Protein AF-A0A537TDN3-F1 (afdb_monomer_lite)

Radius of gyration: 12.73 Å; chains: 1; bounding box: 31×26×34 Å

Structure (mmCIF, N/CA/C/O backbone):
data_AF-A0A537TDN3-F1
#
_entry.id   AF-A0A537TDN3-F1
#
loop_
_atom_site.group_PDB
_atom_site.id
_atom_site.type_symbol
_atom_site.label_atom_id
_atom_site.label_alt_id
_atom_site.label_comp_id
_atom_site.label_asym_id
_atom_site.label_entity_id
_atom_site.label_seq_id
_atom_site.pdbx_PDB_ins_code
_atom_site.Cartn_x
_atom_site.Cartn_y
_atom_site.Cartn_z
_atom_site.occupancy
_atom_site.B_iso_or_equiv
_atom_site.auth_seq_id
_atom_site.auth_comp_id
_atom_site.auth_asym_id
_atom_site.auth_atom_id
_atom_site.pdbx_PDB_model_num
ATOM 1 N N . MET A 1 1 ? -2.260 -3.201 20.976 1.00 50.88 1 MET A N 1
ATOM 2 C CA . MET A 1 1 ? -2.585 -2.860 19.574 1.00 50.88 1 MET A CA 1
ATOM 3 C C . MET A 1 1 ? -1.611 -1.793 19.113 1.00 50.88 1 MET A C 1
ATOM 5 O O . MET A 1 1 ? -1.534 -0.754 19.755 1.00 50.88 1 MET A O 1
ATOM 9 N N . ALA A 1 2 ? -0.797 -2.067 18.093 1.00 59.53 2 ALA A N 1
ATOM 10 C CA . ALA A 1 2 ? 0.066 -1.036 17.525 1.00 59.53 2 ALA A CA 1
ATOM 11 C C . ALA A 1 2 ? -0.795 -0.152 16.623 1.00 59.53 2 ALA A C 1
ATOM 13 O O . ALA A 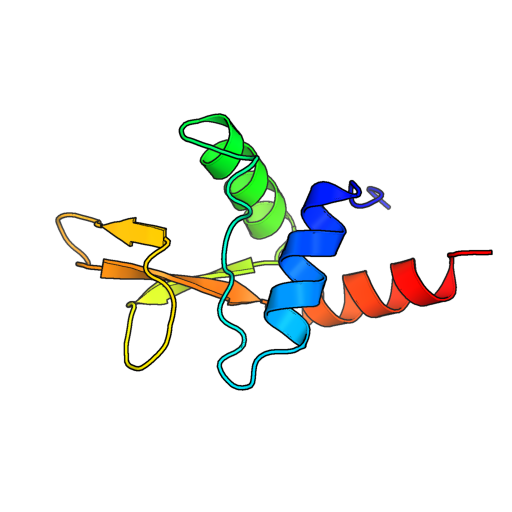1 2 ? -1.350 -0.648 15.646 1.00 59.53 2 ALA A O 1
ATOM 14 N N . ARG A 1 3 ? -0.925 1.129 16.973 1.00 74.38 3 ARG A N 1
ATOM 15 C CA . ARG A 1 3 ? -1.632 2.096 16.137 1.00 74.38 3 ARG A CA 1
ATOM 16 C C . ARG A 1 3 ? -0.897 2.249 14.808 1.00 74.38 3 ARG A C 1
ATOM 18 O O . ARG A 1 3 ? 0.338 2.330 14.791 1.00 74.38 3 ARG A O 1
ATOM 25 N N . LEU A 1 4 ? -1.649 2.247 13.713 1.00 84.00 4 LEU A N 1
ATOM 26 C CA . LEU A 1 4 ? -1.094 2.530 12.397 1.00 84.00 4 LEU A CA 1
ATOM 27 C C . LEU A 1 4 ? -0.725 4.013 12.335 1.00 84.00 4 LEU A C 1
ATOM 29 O O . LEU A 1 4 ? -1.429 4.859 12.877 1.00 84.00 4 LEU A O 1
ATOM 33 N N . THR A 1 5 ? 0.403 4.336 11.710 1.00 87.31 5 THR A N 1
ATOM 34 C CA . THR A 1 5 ? 0.736 5.744 11.454 1.00 87.31 5 THR A CA 1
ATOM 35 C C . THR A 1 5 ? -0.100 6.279 10.295 1.00 87.31 5 THR A C 1
ATOM 37 O O . THR A 1 5 ? -0.521 5.501 9.438 1.00 87.31 5 THR A O 1
ATOM 40 N N . ASP A 1 6 ? -0.258 7.599 10.193 1.00 86.50 6 ASP A N 1
ATOM 41 C CA . ASP A 1 6 ? -0.995 8.238 9.090 1.00 86.50 6 ASP A CA 1
ATOM 42 C C . ASP A 1 6 ? -0.514 7.751 7.717 1.00 86.50 6 ASP A C 1
ATOM 44 O O . ASP A 1 6 ? -1.303 7.427 6.837 1.00 86.50 6 ASP A O 1
ATOM 48 N N . THR A 1 7 ? 0.801 7.599 7.546 1.00 87.56 7 THR A N 1
ATOM 49 C CA . THR A 1 7 ? 1.388 7.052 6.317 1.00 87.56 7 THR A CA 1
ATOM 50 C C . THR A 1 7 ? 0.958 5.609 6.055 1.00 87.56 7 THR A C 1
ATOM 52 O O . THR A 1 7 ? 0.645 5.263 4.920 1.00 87.56 7 THR A O 1
ATOM 55 N N . GLN A 1 8 ? 0.939 4.758 7.083 1.00 89.38 8 GLN A N 1
ATOM 56 C CA . GLN A 1 8 ? 0.497 3.369 6.947 1.00 89.38 8 GLN A CA 1
ATOM 57 C C . GLN A 1 8 ? -0.992 3.297 6.606 1.00 89.38 8 GLN A C 1
ATOM 59 O O . GLN A 1 8 ? -1.374 2.504 5.751 1.00 89.38 8 GLN A O 1
ATOM 64 N N . LEU A 1 9 ? -1.809 4.156 7.218 1.00 89.44 9 LEU A N 1
ATOM 65 C CA . LEU A 1 9 ? -3.233 4.267 6.916 1.00 89.44 9 LEU A CA 1
ATOM 66 C C . LEU A 1 9 ? -3.474 4.723 5.483 1.00 89.44 9 LEU A C 1
ATOM 68 O O . LEU A 1 9 ? -4.281 4.112 4.795 1.00 89.44 9 LEU A O 1
ATOM 72 N N . VAL A 1 10 ? -2.741 5.730 5.002 1.00 89.88 10 VAL A N 1
ATOM 73 C CA . VAL A 1 10 ? -2.836 6.192 3.610 1.00 89.88 10 VAL A CA 1
ATOM 74 C C . VAL A 1 10 ? -2.471 5.071 2.634 1.00 89.88 10 VAL A C 1
ATOM 76 O O . VAL A 1 10 ? -3.215 4.831 1.689 1.00 89.88 10 VAL A O 1
ATOM 79 N N . ILE A 1 11 ? -1.374 4.345 2.879 1.00 91.38 11 ILE A N 1
ATOM 80 C CA . ILE A 1 11 ? -0.942 3.209 2.044 1.00 91.38 11 ILE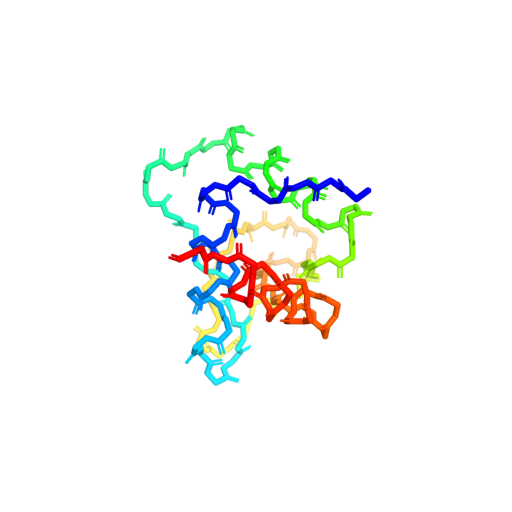 A CA 1
ATOM 81 C C . ILE A 1 11 ? -2.024 2.125 1.988 1.00 91.38 11 ILE A C 1
ATOM 83 O O . ILE A 1 11 ? -2.416 1.677 0.911 1.00 91.38 11 ILE A O 1
ATOM 87 N N . LEU A 1 12 ? -2.500 1.693 3.157 1.00 92.06 12 LEU A N 1
ATOM 88 C CA . LEU A 1 12 ? -3.463 0.605 3.272 1.00 92.06 12 LEU A CA 1
ATOM 89 C C . LEU A 1 12 ? -4.838 1.021 2.721 1.00 92.06 12 LEU A C 1
ATOM 91 O O . LEU A 1 12 ? -5.472 0.240 2.017 1.00 92.06 12 LEU A O 1
ATOM 95 N N . SER A 1 13 ? -5.271 2.259 2.968 1.00 91.38 13 SER A N 1
ATOM 96 C CA . SER A 1 13 ? -6.518 2.826 2.439 1.00 91.38 13 SER A CA 1
ATOM 97 C C . SER A 1 13 ? -6.490 2.972 0.917 1.00 91.38 13 SER A C 1
ATOM 99 O O . SER A 1 13 ? -7.459 2.625 0.248 1.00 91.38 13 SER A O 1
ATOM 101 N N . ALA A 1 14 ? -5.372 3.416 0.338 1.00 91.62 14 ALA A N 1
ATOM 102 C CA . ALA A 1 14 ? -5.228 3.467 -1.115 1.00 91.62 14 ALA A CA 1
ATOM 103 C C . ALA A 1 14 ? -5.312 2.060 -1.731 1.00 91.62 14 ALA A C 1
ATOM 105 O O . ALA A 1 14 ? -6.015 1.854 -2.719 1.00 91.62 14 ALA A O 1
ATOM 106 N N . ALA A 1 15 ? -4.658 1.071 -1.116 1.00 93.25 15 ALA A N 1
ATOM 107 C CA . ALA A 1 15 ? -4.715 -0.314 -1.575 1.00 93.25 15 ALA A CA 1
ATOM 108 C C . ALA A 1 15 ? -6.110 -0.944 -1.406 1.00 93.25 15 ALA A C 1
ATOM 110 O O . ALA A 1 15 ? -6.537 -1.742 -2.239 1.00 93.25 15 ALA A O 1
ATOM 111 N N . SER A 1 16 ? -6.846 -0.590 -0.346 1.00 91.75 16 SER A N 1
ATOM 112 C CA . SER A 1 16 ? -8.191 -1.118 -0.094 1.00 91.75 16 SER A CA 1
ATOM 113 C C . SER A 1 16 ? -9.237 -0.611 -1.088 1.00 91.75 16 SER A C 1
ATOM 115 O O . SER A 1 16 ? -10.236 -1.292 -1.309 1.00 91.75 16 SER A O 1
ATOM 117 N N . GLN A 1 17 ? -9.001 0.542 -1.710 1.00 90.69 17 GLN A N 1
ATOM 118 C CA . GLN A 1 17 ? -9.892 1.128 -2.712 1.00 90.69 17 GLN A CA 1
ATOM 119 C C . GLN A 1 17 ? -9.669 0.571 -4.125 1.00 90.69 17 GLN A C 1
ATOM 121 O O . GLN A 1 17 ? -10.475 0.830 -5.013 1.00 90.69 17 GLN A O 1
ATOM 126 N N . ARG A 1 18 ? -8.596 -0.195 -4.349 1.00 91.12 18 ARG A N 1
ATOM 127 C CA . ARG A 1 18 ? -8.293 -0.795 -5.653 1.00 91.12 18 ARG A CA 1
ATOM 128 C C . ARG A 1 18 ? -8.883 -2.193 -5.783 1.00 91.12 18 ARG A C 1
ATOM 130 O O . ARG A 1 18 ? -8.793 -3.002 -4.858 1.00 91.12 18 ARG A O 1
ATOM 137 N N . ASP A 1 19 ? -9.364 -2.519 -6.978 1.00 88.75 19 ASP A N 1
ATOM 138 C CA . ASP A 1 19 ? -9.877 -3.857 -7.300 1.00 88.75 19 ASP A CA 1
ATOM 139 C C . ASP A 1 19 ? -8.787 -4.935 -7.207 1.00 88.75 19 ASP A C 1
ATOM 141 O O . ASP A 1 19 ? -9.006 -6.027 -6.679 1.00 88.75 19 ASP A O 1
ATOM 145 N N . ASP A 1 20 ? -7.574 -4.608 -7.662 1.00 89.44 20 ASP A N 1
ATOM 146 C CA . ASP A 1 20 ? -6.411 -5.501 -7.618 1.00 89.44 20 ASP A CA 1
ATOM 147 C C . ASP A 1 20 ? -5.781 -5.615 -6.219 1.00 89.44 20 ASP A C 1
ATOM 149 O O . ASP A 1 20 ? -4.928 -6.479 -5.988 1.00 89.44 20 ASP A O 1
ATOM 153 N N . ARG A 1 21 ? -6.231 -4.784 -5.265 1.00 93.12 21 ARG A N 1
ATOM 154 C CA . ARG A 1 21 ? -5.684 -4.663 -3.904 1.00 93.12 21 ARG A CA 1
ATOM 155 C C . ARG A 1 21 ? -4.189 -4.318 -3.879 1.00 93.12 21 ARG A C 1
ATOM 157 O O . ARG A 1 21 ? -3.513 -4.575 -2.881 1.00 93.12 21 ARG A O 1
ATOM 164 N N . GLY A 1 22 ? -3.663 -3.777 -4.977 1.00 94.25 22 GLY A N 1
ATOM 165 C CA . GLY A 1 22 ? -2.259 -3.421 -5.125 1.00 94.25 22 GLY A CA 1
ATOM 166 C C . GLY A 1 22 ? -1.879 -2.238 -4.244 1.00 94.25 22 GLY A C 1
ATOM 167 O O . GLY A 1 22 ? -2.656 -1.308 -4.056 1.00 94.25 22 GLY A O 1
ATOM 168 N N . VAL A 1 23 ? -0.668 -2.258 -3.704 1.00 93.94 23 VAL A N 1
ATOM 169 C CA . VAL A 1 23 ? -0.165 -1.186 -2.846 1.00 93.94 23 VAL A CA 1
ATOM 170 C C . VAL A 1 23 ? 0.743 -0.272 -3.646 1.00 93.94 23 VAL A C 1
ATOM 172 O O . VAL A 1 23 ? 1.809 -0.678 -4.107 1.00 93.94 23 VAL A O 1
ATOM 175 N N . GLU A 1 24 ? 0.345 0.990 -3.741 1.00 89.94 24 GLU A N 1
ATOM 176 C CA . GLU A 1 24 ? 1.168 2.051 -4.301 1.00 89.94 24 GLU A CA 1
ATOM 177 C C . GLU A 1 24 ? 1.751 2.887 -3.163 1.00 89.94 24 GLU A C 1
ATOM 179 O O . GLU A 1 24 ? 1.026 3.403 -2.308 1.00 89.94 24 GLU A O 1
ATOM 184 N N . LEU A 1 25 ? 3.079 2.977 -3.102 1.00 88.88 25 LEU A N 1
ATOM 185 C CA . LEU A 1 25 ? 3.727 3.712 -2.026 1.00 88.88 25 LEU A CA 1
ATOM 186 C C . LEU A 1 25 ? 3.736 5.214 -2.322 1.00 88.88 25 LEU A C 1
ATOM 188 O O . LEU A 1 25 ? 4.125 5.612 -3.422 1.00 88.88 25 LEU A O 1
ATOM 192 N N . PRO A 1 26 ? 3.377 6.058 -1.337 1.00 85.38 26 PRO A N 1
ATOM 193 C CA . PRO A 1 26 ? 3.405 7.500 -1.492 1.00 85.38 26 PRO A CA 1
ATOM 194 C C . PRO A 1 26 ? 4.789 7.985 -1.912 1.00 85.38 26 PRO A C 1
ATOM 196 O O . PRO A 1 26 ? 5.796 7.587 -1.327 1.00 85.38 26 PRO A O 1
ATOM 199 N N . ALA A 1 27 ? 4.840 8.939 -2.841 1.00 83.00 27 ALA A N 1
ATOM 200 C CA . ALA A 1 27 ? 6.093 9.562 -3.265 1.00 83.00 27 ALA A CA 1
ATOM 201 C C . ALA A 1 27 ? 6.842 10.275 -2.119 1.00 83.00 27 ALA A C 1
ATOM 203 O O . ALA A 1 27 ? 8.030 10.567 -2.254 1.00 83.00 27 ALA A O 1
ATOM 204 N N . SER A 1 28 ? 6.170 10.555 -0.997 1.00 82.06 28 SER A N 1
ATOM 205 C CA . SER A 1 28 ? 6.778 11.096 0.221 1.00 82.06 28 SER A CA 1
ATOM 206 C C . SER A 1 28 ? 7.694 10.097 0.936 1.00 82.06 28 SER A C 1
ATOM 208 O O . SER A 1 28 ? 8.576 10.524 1.680 1.00 82.06 28 SER A O 1
ATOM 210 N N . ILE A 1 29 ? 7.542 8.787 0.694 1.00 84.25 29 ILE A N 1
ATOM 211 C CA . ILE A 1 29 ? 8.397 7.745 1.270 1.00 84.25 29 ILE A CA 1
ATOM 212 C C . ILE A 1 29 ? 9.261 7.136 0.167 1.00 84.25 29 ILE A C 1
ATOM 214 O O . ILE A 1 29 ? 8.764 6.644 -0.842 1.00 84.25 29 ILE A O 1
ATOM 218 N N . LYS A 1 30 ? 10.585 7.165 0.337 1.00 81.62 30 LYS A N 1
ATOM 219 C CA . LYS A 1 30 ? 11.527 6.672 -0.678 1.00 81.62 30 LYS A CA 1
ATOM 220 C C . LYS A 1 30 ? 12.621 5.815 -0.055 1.00 81.62 30 LYS A C 1
ATOM 222 O O . LYS A 1 30 ? 12.939 5.947 1.127 1.00 81.62 30 LYS A O 1
ATOM 227 N N . GLY A 1 31 ? 13.202 4.938 -0.873 1.00 84.94 31 GLY A N 1
ATOM 228 C CA . GLY A 1 31 ? 14.375 4.141 -0.514 1.00 84.94 31 GLY A CA 1
ATOM 229 C C . GLY A 1 31 ? 14.172 3.286 0.741 1.00 84.94 31 GLY A C 1
ATOM 230 O O . GLY A 1 31 ? 13.215 2.520 0.843 1.00 84.94 31 GLY A O 1
ATOM 231 N N . ASP A 1 32 ? 15.089 3.407 1.699 1.00 87.56 32 ASP A N 1
ATOM 232 C CA . ASP A 1 32 ? 15.119 2.585 2.915 1.00 87.56 32 ASP A CA 1
ATOM 233 C C . ASP A 1 32 ? 13.900 2.799 3.831 1.00 87.56 32 ASP A C 1
ATOM 235 O O . ASP A 1 32 ? 13.376 1.846 4.409 1.00 87.56 32 ASP A O 1
ATOM 239 N N . ALA A 1 33 ? 13.379 4.029 3.904 1.00 88.31 33 ALA A N 1
ATOM 240 C CA . ALA A 1 33 ? 12.189 4.334 4.699 1.00 88.31 33 ALA A CA 1
ATOM 241 C C . ALA A 1 33 ? 10.964 3.558 4.192 1.00 88.31 33 ALA A C 1
ATOM 243 O O . ALA A 1 33 ? 10.230 2.964 4.984 1.00 88.31 33 ALA A O 1
ATOM 244 N N . ALA A 1 34 ? 10.799 3.488 2.868 1.00 88.69 34 ALA A N 1
ATOM 245 C CA . ALA A 1 34 ? 9.753 2.697 2.233 1.00 88.69 34 ALA A CA 1
ATOM 246 C C . ALA A 1 34 ? 9.861 1.217 2.623 1.00 88.69 34 ALA A C 1
ATOM 248 O O . ALA A 1 34 ? 8.890 0.609 3.072 1.00 88.69 34 ALA A O 1
ATOM 249 N N . ARG A 1 35 ? 11.075 0.655 2.544 1.00 90.00 35 ARG A N 1
ATOM 250 C CA . ARG A 1 35 ? 11.338 -0.751 2.884 1.00 90.00 35 ARG A CA 1
ATOM 251 C C . ARG A 1 35 ? 11.047 -1.049 4.351 1.00 90.00 35 ARG A C 1
ATOM 253 O O . ARG A 1 35 ? 10.465 -2.087 4.646 1.00 90.00 35 ARG A O 1
ATOM 260 N N . LYS A 1 36 ? 1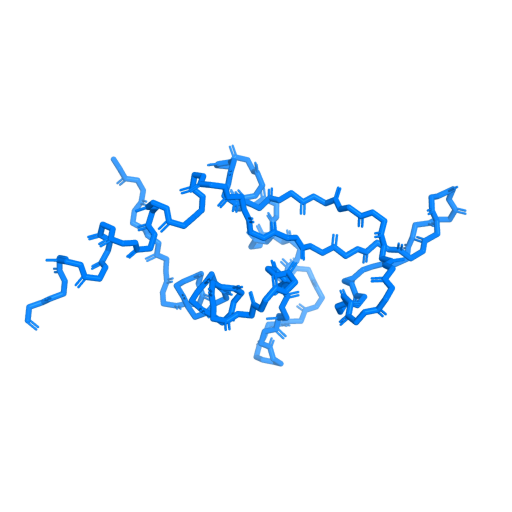1.396 -0.143 5.268 1.00 91.00 36 LYS A N 1
ATOM 261 C CA . LYS A 1 36 ? 11.095 -0.279 6.703 1.00 91.00 36 LYS A CA 1
ATOM 262 C C . LYS A 1 36 ? 9.595 -0.303 6.979 1.00 91.00 36 LYS A C 1
ATOM 264 O O . LYS A 1 36 ? 9.139 -1.153 7.744 1.00 91.00 36 LYS A O 1
ATOM 269 N N . VAL A 1 37 ? 8.834 0.596 6.352 1.00 90.44 37 VAL A N 1
ATOM 270 C CA . VAL A 1 37 ? 7.371 0.641 6.493 1.00 90.44 37 VAL A CA 1
ATOM 271 C C . VAL A 1 37 ? 6.747 -0.644 5.957 1.00 90.44 37 VAL A C 1
ATOM 273 O O . VAL A 1 37 ? 5.999 -1.295 6.684 1.00 90.44 37 VAL A O 1
ATOM 276 N N . VAL A 1 38 ? 7.113 -1.056 4.741 1.00 91.62 38 VAL A N 1
ATOM 277 C CA . VAL A 1 38 ? 6.627 -2.299 4.122 1.00 91.62 38 VAL A CA 1
ATOM 278 C C . VAL A 1 38 ? 6.980 -3.512 4.980 1.00 91.62 38 VAL A C 1
ATOM 280 O O . VAL A 1 38 ? 6.099 -4.296 5.313 1.00 91.62 38 VAL A O 1
ATOM 283 N N . ALA A 1 39 ? 8.229 -3.633 5.435 1.00 91.88 39 ALA A N 1
ATOM 284 C CA . ALA A 1 39 ? 8.654 -4.740 6.288 1.00 91.88 39 ALA A CA 1
ATOM 285 C C . ALA A 1 39 ? 7.891 -4.781 7.620 1.00 91.88 39 ALA A C 1
ATOM 287 O O . ALA A 1 39 ? 7.613 -5.859 8.140 1.00 91.88 39 ALA A O 1
ATOM 288 N N . LYS A 1 40 ? 7.541 -3.624 8.197 1.00 91.50 40 LYS A N 1
ATOM 289 C CA . LYS A 1 40 ? 6.708 -3.561 9.406 1.00 91.50 40 LYS A CA 1
ATOM 290 C C . LYS A 1 40 ? 5.280 -4.033 9.125 1.00 91.50 40 LYS A C 1
ATOM 292 O O . LYS A 1 40 ? 4.738 -4.785 9.926 1.00 91.50 40 LYS A O 1
ATOM 297 N N . LEU A 1 41 ? 4.696 -3.617 8.003 1.00 91.94 41 LEU A N 1
ATOM 298 C CA . LEU A 1 41 ? 3.346 -4.021 7.605 1.00 91.94 41 LEU A CA 1
ATOM 299 C C . LEU A 1 41 ? 3.268 -5.515 7.260 1.00 91.94 41 LEU A C 1
ATOM 301 O O . LEU A 1 41 ? 2.334 -6.180 7.689 1.00 91.94 41 LEU A O 1
ATOM 305 N N . MET A 1 42 ? 4.278 -6.060 6.578 1.00 93.0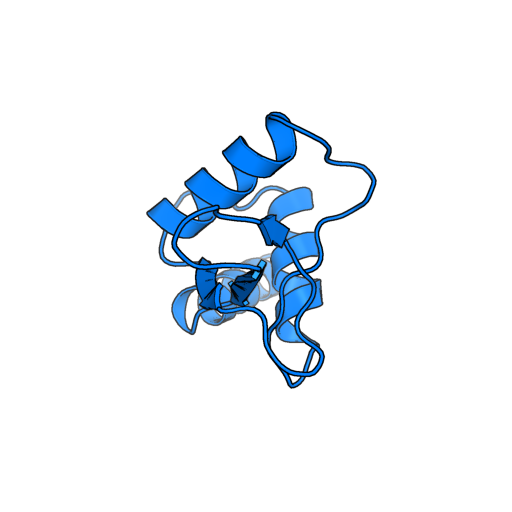6 42 MET A N 1
ATOM 306 C CA . MET A 1 42 ? 4.382 -7.498 6.303 1.00 93.06 42 MET A CA 1
ATOM 307 C C . MET A 1 42 ? 4.538 -8.323 7.583 1.00 93.06 42 MET A C 1
ATOM 309 O O . MET A 1 42 ? 3.894 -9.353 7.733 1.00 93.06 42 MET A O 1
ATOM 313 N N . ARG A 1 43 ? 5.351 -7.868 8.550 1.00 92.56 43 ARG A N 1
ATOM 314 C CA . ARG A 1 43 ? 5.475 -8.545 9.858 1.00 92.56 43 ARG A CA 1
ATOM 315 C C . ARG A 1 43 ? 4.171 -8.569 10.652 1.00 92.56 43 ARG A C 1
ATOM 317 O O . ARG A 1 43 ? 3.996 -9.448 11.485 1.00 92.56 43 ARG A O 1
ATOM 324 N N . ALA A 1 44 ? 3.301 -7.591 10.426 1.00 90.44 44 ALA A N 1
ATOM 325 C CA . ALA A 1 44 ? 1.977 -7.519 11.031 1.00 90.44 44 ALA A CA 1
ATOM 326 C C . ALA A 1 44 ? 0.901 -8.233 10.191 1.00 90.44 44 ALA A C 1
ATOM 328 O O . ALA A 1 44 ? -0.280 -8.067 10.476 1.00 90.44 44 ALA A O 1
ATOM 329 N N . ASP A 1 45 ? 1.299 -8.986 9.158 1.00 93.06 45 ASP A N 1
ATOM 330 C CA . ASP A 1 45 ? 0.409 -9.692 8.229 1.00 93.06 45 ASP A CA 1
ATOM 331 C C . ASP A 1 45 ? -0.567 -8.770 7.478 1.00 93.06 45 ASP A C 1
ATOM 333 O O . ASP A 1 45 ? -1.577 -9.213 6.953 1.00 93.06 45 ASP A O 1
ATOM 337 N N . LEU A 1 46 ? -0.283 -7.464 7.407 1.00 94.06 46 LEU A N 1
ATOM 338 C CA . LEU A 1 46 ? -1.163 -6.479 6.764 1.00 94.06 46 LEU A CA 1
ATOM 339 C C . LEU A 1 46 ? -0.915 -6.377 5.258 1.00 94.06 46 LEU A C 1
ATOM 341 O O . LEU A 1 46 ? -1.811 -5.998 4.506 1.00 94.06 46 LEU A O 1
ATOM 345 N N . LEU A 1 47 ? 0.307 -6.696 4.826 1.00 94.94 47 LEU A N 1
ATOM 346 C CA . LEU A 1 47 ? 0.723 -6.710 3.429 1.00 94.94 47 LEU A CA 1
ATOM 347 C C . LEU A 1 47 ? 1.391 -8.036 3.083 1.00 94.94 47 LEU A C 1
ATOM 349 O O . LEU A 1 47 ? 2.152 -8.580 3.882 1.00 94.94 47 LEU A O 1
ATOM 353 N N . GLU A 1 48 ? 1.187 -8.480 1.852 1.00 94.62 48 GLU A N 1
ATOM 354 C CA . GLU A 1 48 ? 1.893 -9.607 1.255 1.00 94.62 48 GLU A CA 1
ATOM 355 C C . GLU A 1 48 ? 2.663 -9.170 0.006 1.00 94.62 48 GLU A C 1
ATOM 357 O O . GLU A 1 48 ? 2.305 -8.203 -0.674 1.00 94.62 48 GLU A O 1
ATOM 362 N N . GLU A 1 49 ? 3.746 -9.885 -0.293 1.00 93.94 49 GLU A N 1
ATOM 363 C CA . GLU A 1 49 ? 4.544 -9.658 -1.493 1.00 93.94 49 GLU A CA 1
ATOM 364 C C . GLU A 1 49 ? 4.224 -10.732 -2.536 1.00 93.94 49 GLU A C 1
ATOM 366 O O . GLU A 1 49 ? 4.417 -11.925 -2.300 1.00 93.94 49 GLU A O 1
ATOM 371 N N . VAL A 1 50 ? 3.755 -10.301 -3.705 1.00 92.81 50 VAL A N 1
ATOM 372 C CA . VAL A 1 50 ? 3.282 -11.169 -4.791 1.00 92.81 50 VAL A CA 1
ATOM 373 C C . VAL A 1 50 ? 3.986 -10.814 -6.090 1.00 92.81 50 VAL A C 1
ATOM 375 O O . VAL A 1 50 ? 4.420 -9.677 -6.268 1.00 92.81 50 VAL A O 1
ATOM 378 N N . ARG A 1 51 ? 4.134 -11.768 -7.020 1.00 91.94 51 ARG A N 1
ATOM 379 C CA . ARG A 1 51 ? 4.697 -11.461 -8.348 1.00 91.94 51 ARG A CA 1
ATOM 380 C C . ARG A 1 51 ? 3.859 -10.370 -9.008 1.00 91.94 51 ARG A C 1
ATOM 382 O O . ARG A 1 51 ? 2.636 -10.481 -9.061 1.00 91.94 51 ARG A O 1
ATOM 389 N N . ALA A 1 52 ? 4.520 -9.323 -9.488 1.00 92.00 52 ALA A N 1
ATOM 390 C CA . ALA A 1 52 ? 3.846 -8.254 -10.199 1.00 92.00 52 ALA A CA 1
ATOM 391 C C . ALA A 1 52 ? 3.282 -8.817 -11.508 1.00 92.00 52 ALA A C 1
ATOM 393 O O . ALA A 1 52 ? 4.006 -9.409 -12.309 1.00 92.00 52 ALA A O 1
ATOM 394 N N . GLY A 1 53 ? 1.982 -8.635 -11.707 1.00 86.31 53 GLY A N 1
ATOM 395 C CA . GLY A 1 53 ? 1.269 -9.055 -12.903 1.00 86.31 53 GLY A CA 1
ATOM 396 C C . GLY A 1 53 ? 0.059 -8.161 -13.142 1.00 86.31 53 GLY A C 1
ATOM 397 O O . GLY A 1 53 ? -0.521 -7.622 -12.199 1.00 86.31 53 GLY A O 1
ATOM 398 N N . GLY A 1 54 ? -0.315 -7.989 -14.411 1.00 85.06 54 GLY A N 1
ATOM 399 C CA . GLY A 1 54 ? -1.439 -7.136 -14.794 1.00 85.06 54 GLY A CA 1
ATOM 400 C C . GLY A 1 54 ? -1.212 -5.668 -14.422 1.00 85.06 54 GLY A C 1
ATOM 401 O O . GLY A 1 54 ? -0.198 -5.086 -14.799 1.00 85.06 54 GLY A O 1
ATOM 402 N N . ALA A 1 55 ? -2.162 -5.083 -13.688 1.00 86.50 55 ALA A N 1
ATOM 403 C CA . ALA A 1 55 ? -2.160 -3.675 -13.279 1.00 86.50 55 ALA A CA 1
ATOM 404 C C . ALA A 1 55 ? -1.469 -3.409 -11.925 1.00 86.50 55 ALA A C 1
ATOM 406 O O . ALA A 1 55 ? -1.472 -2.270 -11.448 1.00 86.50 55 ALA A O 1
ATOM 407 N N . LEU A 1 56 ? -0.879 -4.442 -11.307 1.00 90.44 56 LEU A N 1
ATOM 408 C CA . LEU A 1 56 ? -0.253 -4.303 -9.997 1.00 90.44 56 LEU A CA 1
ATOM 409 C C . LEU A 1 56 ? 0.987 -3.394 -10.064 1.00 90.44 56 LEU A C 1
ATOM 411 O O . LEU A 1 56 ? 1.883 -3.639 -10.881 1.00 90.44 56 LEU A O 1
ATOM 415 N N . PRO A 1 57 ? 1.091 -2.388 -9.177 1.00 88.81 57 PRO A N 1
ATOM 416 C CA . PRO A 1 57 ? 2.245 -1.503 -9.132 1.00 88.81 57 PRO A CA 1
ATOM 417 C C . PRO A 1 57 ? 3.503 -2.275 -8.717 1.00 88.81 57 PRO A C 1
ATOM 419 O O . PRO A 1 57 ? 3.526 -2.988 -7.710 1.00 88.81 57 PRO A O 1
ATOM 422 N N . ILE A 1 58 ? 4.574 -2.121 -9.499 1.00 91.25 58 ILE A N 1
ATOM 423 C CA . ILE A 1 58 ? 5.863 -2.752 -9.204 1.00 91.25 58 ILE A CA 1
ATOM 424 C C . ILE A 1 58 ? 6.489 -2.039 -8.004 1.00 91.25 58 ILE A C 1
ATOM 426 O O . ILE A 1 58 ? 6.845 -0.866 -8.077 1.00 91.25 58 ILE A O 1
ATOM 430 N N . TRP A 1 59 ? 6.668 -2.779 -6.914 1.00 90.1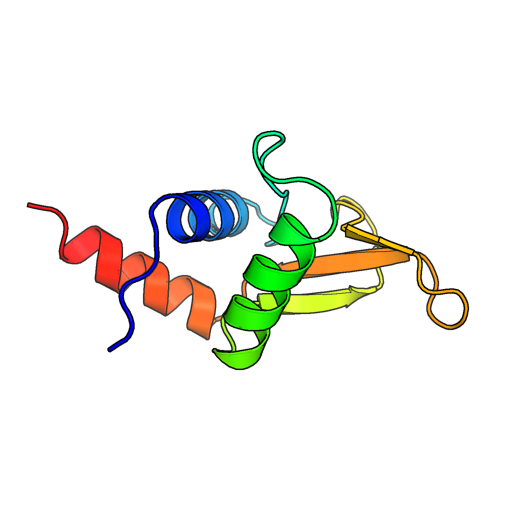2 59 TRP A N 1
ATOM 431 C CA . TRP A 1 59 ? 7.318 -2.308 -5.693 1.00 90.12 59 TRP A CA 1
ATOM 432 C C . TRP A 1 59 ? 8.836 -2.476 -5.767 1.00 90.12 59 TRP A C 1
ATOM 434 O O . TRP A 1 59 ? 9.594 -1.546 -5.488 1.00 90.12 59 TRP A O 1
ATOM 444 N N . ARG A 1 60 ? 9.298 -3.668 -6.153 1.00 89.62 60 ARG A N 1
ATOM 445 C CA . ARG A 1 60 ? 10.724 -3.959 -6.320 1.00 89.62 60 ARG A CA 1
ATOM 446 C C . ARG A 1 60 ? 10.939 -4.979 -7.420 1.00 89.62 60 ARG A C 1
ATOM 448 O O . ARG A 1 60 ? 10.037 -5.737 -7.756 1.00 89.62 60 ARG A O 1
ATOM 455 N N . ARG A 1 61 ? 12.151 -5.016 -7.959 1.00 89.25 61 ARG A N 1
ATOM 456 C CA . ARG A 1 61 ? 12.612 -6.130 -8.785 1.00 89.25 61 ARG A CA 1
ATOM 457 C C . ARG A 1 61 ? 13.521 -7.000 -7.939 1.00 89.25 61 ARG A C 1
ATOM 459 O O . ARG A 1 61 ? 14.335 -6.487 -7.175 1.00 89.25 61 ARG A O 1
ATOM 466 N N . ASP A 1 62 ? 13.284 -8.290 -8.029 1.00 87.94 62 ASP A N 1
ATOM 467 C CA . ASP A 1 62 ? 14.051 -9.338 -7.390 1.00 87.94 62 ASP A CA 1
ATOM 468 C C . ASP A 1 62 ? 14.707 -10.144 -8.511 1.00 87.94 62 ASP A C 1
ATOM 470 O O . ASP A 1 62 ? 14.030 -10.485 -9.483 1.00 87.94 62 ASP A O 1
ATOM 474 N N . ASP A 1 63 ? 16.015 -10.376 -8.428 1.00 85.81 63 ASP A N 1
ATOM 475 C CA . ASP A 1 63 ? 16.772 -10.945 -9.551 1.00 85.81 63 ASP A CA 1
ATOM 476 C C . ASP A 1 63 ? 16.321 -12.378 -9.876 1.00 85.81 63 ASP A C 1
ATOM 478 O O . ASP A 1 63 ? 16.261 -12.754 -11.046 1.00 85.81 63 ASP A O 1
ATOM 482 N N . ASP A 1 64 ? 15.890 -13.136 -8.863 1.00 87.00 64 ASP A N 1
ATOM 483 C CA . ASP A 1 64 ? 15.424 -14.515 -9.026 1.00 87.00 64 ASP A CA 1
ATOM 484 C C . ASP A 1 64 ? 13.927 -14.593 -9.349 1.00 87.00 64 ASP A C 1
ATOM 486 O O . ASP A 1 64 ? 13.468 -15.463 -10.094 1.00 87.00 64 ASP A O 1
ATOM 490 N N . ARG A 1 65 ? 13.120 -13.702 -8.759 1.00 84.62 65 ARG A N 1
ATOM 491 C CA . ARG A 1 65 ? 11.650 -13.783 -8.846 1.00 84.62 65 ARG A CA 1
ATOM 492 C C . ARG A 1 65 ? 11.014 -12.795 -9.821 1.00 84.62 65 ARG A C 1
ATOM 494 O O . ARG A 1 65 ? 9.806 -12.891 -10.055 1.00 84.62 65 ARG A O 1
ATOM 501 N N . GLY A 1 66 ? 11.797 -11.883 -10.388 1.00 89.88 66 GLY A N 1
ATOM 502 C CA . GLY A 1 66 ? 11.357 -10.845 -11.311 1.00 89.88 66 GLY A CA 1
ATOM 503 C C . GLY A 1 66 ? 10.710 -9.646 -10.614 1.00 89.88 66 GLY A C 1
ATOM 504 O O . GLY A 1 66 ? 11.032 -9.283 -9.482 1.00 89.88 66 GLY A O 1
ATOM 505 N N . ALA A 1 67 ? 9.794 -8.975 -11.314 1.00 93.06 67 ALA A N 1
ATOM 506 C CA . ALA A 1 67 ? 9.059 -7.853 -10.745 1.00 93.06 67 ALA A CA 1
ATOM 507 C C . ALA A 1 67 ? 8.119 -8.336 -9.629 1.00 93.06 67 ALA A C 1
ATOM 509 O O . ALA A 1 67 ? 7.309 -9.242 -9.821 1.00 93.06 67 ALA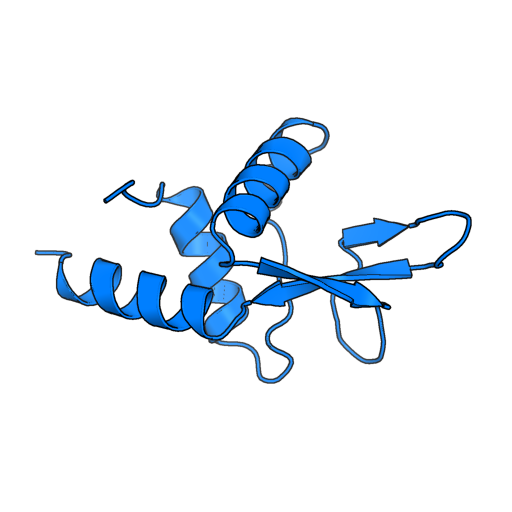 A O 1
ATOM 510 N N . MET A 1 68 ? 8.215 -7.700 -8.468 1.00 94.00 68 MET A N 1
ATOM 511 C CA . MET A 1 68 ? 7.394 -7.958 -7.293 1.00 94.00 68 MET A CA 1
ATOM 512 C C . MET A 1 68 ? 6.485 -6.761 -7.024 1.00 94.00 68 MET A C 1
ATOM 514 O O . MET A 1 68 ? 6.889 -5.605 -7.169 1.00 94.00 68 MET A O 1
ATOM 518 N N . ALA A 1 69 ? 5.266 -7.052 -6.596 1.00 94.56 69 ALA A N 1
ATOM 519 C CA . ALA A 1 69 ? 4.262 -6.100 -6.162 1.00 94.56 69 ALA A CA 1
ATOM 520 C C . ALA A 1 69 ? 3.873 -6.382 -4.708 1.00 94.56 69 ALA A C 1
ATOM 522 O O . ALA A 1 69 ? 4.143 -7.450 -4.156 1.00 94.56 69 ALA A O 1
ATOM 523 N N . LEU A 1 70 ? 3.231 -5.399 -4.094 1.00 95.38 70 LEU A N 1
ATOM 524 C CA . LEU A 1 70 ? 2.674 -5.506 -2.755 1.00 95.38 70 LEU A CA 1
ATOM 525 C C . LEU A 1 70 ? 1.155 -5.528 -2.854 1.00 95.38 70 LEU A C 1
ATOM 527 O O . LEU A 1 70 ? 0.579 -4.795 -3.661 1.00 95.38 70 LEU A O 1
ATOM 531 N N . ARG A 1 71 ? 0.514 -6.344 -2.022 1.00 95.00 71 ARG A N 1
ATOM 532 C CA . ARG A 1 71 ? -0.942 -6.452 -1.953 1.00 95.00 71 ARG A CA 1
ATOM 533 C C . ARG A 1 71 ? -1.406 -6.361 -0.509 1.00 95.00 71 ARG A C 1
ATOM 535 O O . ARG A 1 71 ? -0.745 -6.886 0.386 1.00 95.00 71 ARG A O 1
ATOM 542 N N . ILE A 1 72 ? -2.527 -5.684 -0.280 1.00 95.38 72 ILE A N 1
ATOM 543 C CA . ILE A 1 72 ? -3.152 -5.678 1.041 1.00 95.38 72 ILE A CA 1
ATOM 544 C C . ILE A 1 72 ? -3.830 -7.022 1.316 1.00 95.38 72 ILE A C 1
ATOM 546 O O . ILE A 1 72 ? -4.556 -7.551 0.472 1.00 95.38 72 ILE A O 1
ATOM 550 N N . THR A 1 73 ? -3.581 -7.573 2.501 1.00 95.25 73 THR A N 1
ATOM 551 C CA . THR A 1 73 ? -4.189 -8.829 2.951 1.00 95.25 73 THR A CA 1
ATOM 552 C C . THR A 1 73 ? -5.574 -8.579 3.548 1.00 95.25 73 THR A C 1
ATOM 554 O O . THR A 1 73 ? -5.980 -7.441 3.801 1.00 95.25 73 THR A O 1
ATOM 557 N N . LYS A 1 74 ? -6.304 -9.656 3.855 1.00 93.44 74 LYS A N 1
ATOM 558 C CA . LYS A 1 74 ? -7.558 -9.558 4.611 1.00 93.44 74 LYS A CA 1
ATOM 559 C C . LYS A 1 74 ? -7.345 -8.900 5.983 1.00 93.44 74 LYS A C 1
ATOM 561 O O . LYS A 1 74 ? -8.091 -7.990 6.333 1.00 93.44 74 LYS A O 1
ATOM 566 N N . THR A 1 75 ? -6.292 -9.292 6.699 1.00 92.56 75 THR A N 1
ATOM 567 C CA . THR A 1 75 ? -5.889 -8.698 7.984 1.00 92.56 75 THR A CA 1
ATOM 568 C C . THR A 1 75 ? -5.622 -7.196 7.842 1.00 92.56 75 THR A C 1
ATOM 570 O O . THR A 1 75 ? -6.057 -6.398 8.671 1.00 92.56 75 THR A O 1
ATOM 573 N N . GLY A 1 76 ? -4.965 -6.788 6.751 1.00 92.12 76 GLY A N 1
ATOM 574 C CA . GLY A 1 76 ? -4.752 -5.385 6.401 1.00 92.12 76 GLY A CA 1
ATOM 575 C C . GLY A 1 76 ? -6.054 -4.598 6.260 1.00 92.12 76 GLY A C 1
ATOM 576 O O . GLY A 1 76 ? -6.166 -3.499 6.798 1.00 92.12 76 GLY A O 1
ATOM 577 N N . LEU A 1 77 ? -7.049 -5.164 5.573 1.00 91.81 77 LEU A N 1
ATOM 578 C CA . LEU A 1 77 ? -8.359 -4.532 5.384 1.00 91.81 77 LEU A CA 1
ATOM 579 C C . LEU A 1 77 ? -9.117 -4.364 6.704 1.00 91.81 77 LEU A C 1
ATOM 581 O O . LEU A 1 77 ? -9.668 -3.295 6.967 1.00 91.81 77 LEU A O 1
ATOM 585 N N . GLU A 1 78 ? -9.111 -5.400 7.543 1.00 91.00 78 GLU A N 1
ATOM 586 C CA . GLU A 1 78 ? -9.731 -5.362 8.870 1.00 91.00 78 GLU A CA 1
ATOM 587 C C . GLU A 1 78 ? -9.070 -4.301 9.761 1.00 91.00 78 GLU A C 1
ATOM 589 O O . GLU A 1 78 ? -9.765 -3.535 10.428 1.00 91.00 78 GLU A O 1
ATOM 594 N N . ALA A 1 79 ? -7.740 -4.178 9.713 1.00 88.69 79 ALA A N 1
ATOM 595 C CA . ALA A 1 79 ? -7.009 -3.177 10.486 1.00 88.69 79 ALA A CA 1
ATOM 596 C C . ALA A 1 79 ? -7.389 -1.730 10.115 1.00 88.69 79 ALA A C 1
ATOM 598 O O . ALA A 1 79 ? -7.523 -0.892 11.007 1.00 88.69 79 ALA A O 1
ATOM 599 N N . ILE A 1 80 ? -7.606 -1.429 8.826 1.00 88.31 80 ILE A N 1
ATOM 600 C CA . ILE A 1 80 ? -8.082 -0.097 8.405 1.00 88.31 80 ILE A CA 1
ATOM 601 C C . ILE A 1 80 ? -9.511 0.144 8.891 1.00 88.31 80 ILE A C 1
ATOM 603 O O . ILE A 1 80 ? -9.813 1.241 9.351 1.00 88.31 80 ILE A O 1
ATOM 607 N N . ALA A 1 81 ? -10.393 -0.855 8.774 1.00 84.81 81 ALA A N 1
ATOM 608 C CA . ALA A 1 81 ? -11.791 -0.716 9.178 1.00 84.81 81 ALA A CA 1
ATOM 609 C C . ALA A 1 81 ? -11.915 -0.386 10.675 1.00 84.81 81 ALA A C 1
ATOM 611 O O . ALA A 1 81 ? -12.744 0.437 11.059 1.00 84.81 81 ALA A O 1
ATOM 612 N N . VAL A 1 82 ? -11.045 -0.974 11.503 1.00 82.38 82 VAL A N 1
ATOM 613 C CA . VAL A 1 82 ? -10.957 -0.660 12.933 1.00 82.38 82 VAL A CA 1
ATOM 614 C C . VAL A 1 82 ? -10.455 0.766 13.162 1.00 82.38 82 VAL A C 1
ATOM 616 O O . VAL A 1 82 ? -11.093 1.497 13.911 1.00 82.38 82 VAL A O 1
ATOM 619 N N . GLU A 1 83 ? -9.367 1.203 12.514 1.00 80.81 83 GLU A N 1
ATOM 620 C CA . GLU A 1 83 ? -8.866 2.572 12.725 1.00 80.81 83 GLU A CA 1
ATOM 621 C C . GLU A 1 83 ? -9.881 3.626 12.247 1.00 80.81 83 GLU A C 1
ATOM 623 O O . GLU A 1 83 ? -10.124 4.603 12.956 1.00 80.81 83 GLU A O 1
ATOM 628 N N . ALA A 1 84 ? -10.530 3.405 11.098 1.00 70.94 84 ALA A N 1
ATOM 629 C CA . ALA A 1 84 ? -11.550 4.306 10.559 1.00 70.94 84 ALA A CA 1
ATOM 630 C C . ALA A 1 84 ? -12.747 4.472 11.509 1.00 70.94 84 ALA A C 1
ATOM 632 O O . ALA A 1 84 ? -13.278 5.569 11.634 1.00 70.94 84 ALA A O 1
ATOM 633 N N . ALA A 1 85 ? -13.138 3.409 12.218 1.00 69.44 85 ALA A N 1
ATOM 634 C CA . ALA A 1 85 ? -14.199 3.460 13.223 1.00 69.44 85 ALA A CA 1
ATOM 635 C C . ALA A 1 85 ? -13.774 4.149 14.536 1.00 69.44 85 ALA A C 1
ATOM 637 O O . ALA A 1 85 ? -14.628 4.500 15.346 1.00 69.44 85 ALA A O 1
ATOM 638 N N . THR A 1 86 ? -12.470 4.330 14.766 1.00 65.25 86 THR A N 1
ATOM 639 C CA . THR A 1 86 ? -11.920 4.976 15.972 1.00 65.25 86 THR A CA 1
ATOM 640 C C . THR A 1 86 ? -11.526 6.442 15.770 1.00 65.25 86 THR A C 1
ATOM 642 O O . THR A 1 86 ? -11.085 7.085 16.725 1.00 65.25 86 THR A O 1
ATOM 645 N N . ALA A 1 87 ? -11.669 6.977 14.553 1.00 57.53 87 ALA A N 1
ATOM 646 C CA . ALA A 1 87 ? -11.494 8.401 14.288 1.00 57.53 87 ALA A CA 1
ATOM 647 C C . ALA A 1 87 ? -12.716 9.184 14.835 1.00 57.53 87 ALA A C 1
ATOM 649 O O . ALA A 1 87 ? -13.841 8.819 14.491 1.00 57.53 87 ALA A O 1
ATOM 650 N N . PRO A 1 88 ? -12.517 10.187 15.717 1.00 50.16 88 PRO A N 1
ATOM 651 C CA . PRO A 1 88 ? -13.595 10.966 16.335 1.00 50.16 88 PRO A CA 1
ATOM 652 C C . PRO A 1 88 ? -14.302 11.923 15.368 1.00 50.16 88 PRO A C 1
ATOM 654 O O . PRO A 1 88 ? -13.659 12.372 14.390 1.00 50.16 88 PRO A O 1
#

pLDDT: mean 87.42, std 9.02, range [50.16, 95.38]

Sequence (88 aa):
MARLTDTQLVILSAASQRDDRGVELPASIKGDAARKVVAKLMRADLLEEVRAGGALPIWRRDDDRGAMALRITKTGLEAIAVEAATAP

Foldseek 3Di:
DDDDDPQLLVQLVVLVPDPQSWTDHDPVADDPRSVVSQVVCVVVVQKDKDADDDPHDFPDQDPVRGTITMGGDPSNVVSSVVVVVVDD

Secondary structure (DSSP, 8-state):
-PPPPHHHHHHHHHHHTSTT-BPPPPTTS-HHHHHHHHHHHHHTTSEEEEE--TTPPEEEEETTTEEEEEEE-HHHHHHHHHHHHH--